Protein AF-A0A377BKD7-F1 (afdb_monomer_lite)

Sequence (41 aa):
MKNILAIQSHVVYGHAGNSAAEFPMRRLGANVWPLNTVQFF

pLDDT: mean 97.58, std 3.83, range [75.5, 98.81]

Organism: Escherichia coli (NCBI:txid562)

InterPro domains:
  IPR004625 Pyridoxine kinase [PTHR10534] (2-40)
  IPR029056 Ribokinase-like [G3DSA:3.40.1190.20] (1-41)
  IPR029056 Ribokinase-like [SSF53613] (1-40)

Structure (mmCIF, N/CA/C/O backbone):
data_AF-A0A377BKD7-F1
#
_entry.id   AF-A0A377BKD7-F1
#
loop_
_atom_site.group_PDB
_atom_site.id
_atom_site.type_symbol
_atom_site.label_atom_id
_atom_site.label_alt_id
_atom_site.label_comp_id
_atom_site.label_asym_id
_atom_site.label_entity_id
_atom_site.label_seq_id
_atom_site.pdbx_PDB_ins_code
_atom_site.Cartn_x
_atom_site.Cartn_y
_atom_site.Cartn_z
_atom_site.occupancy
_atom_site.B_iso_or_equiv
_atom_site.auth_seq_id
_atom_site.auth_comp_id
_atom_site.auth_asym_id
_atom_site.auth_atom_id
_atom_site.pdbx_PDB_model_num
ATOM 1 N N . MET A 1 1 ? -15.597 0.123 14.489 1.00 75.50 1 MET A N 1
ATOM 2 C CA . MET A 1 1 ? -14.450 -0.143 13.590 1.00 75.50 1 MET A CA 1
ATOM 3 C C . MET A 1 1 ? -13.666 1.151 13.422 1.00 75.50 1 MET A C 1
ATOM 5 O O . MET A 1 1 ? -14.302 2.188 13.290 1.00 75.50 1 MET A O 1
ATOM 9 N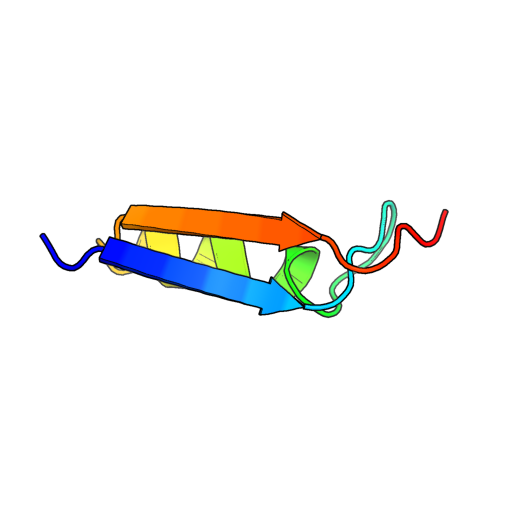 N . LYS A 1 2 ? -12.329 1.128 13.511 1.00 90.25 2 LYS A N 1
ATOM 10 C CA . LYS A 1 2 ? -11.500 2.337 13.334 1.00 90.25 2 LYS A CA 1
ATOM 11 C C . LYS A 1 2 ? -11.313 2.611 11.838 1.00 90.25 2 LYS A C 1
ATOM 13 O O . LYS A 1 2 ? -11.025 1.672 11.097 1.00 90.25 2 LYS A O 1
ATOM 18 N N . ASN A 1 3 ? -11.471 3.867 11.422 1.00 97.75 3 ASN A N 1
ATOM 19 C CA . ASN A 1 3 ? -11.180 4.320 10.058 1.00 97.75 3 ASN A CA 1
ATOM 20 C C . ASN A 1 3 ? -9.766 4.919 10.013 1.00 97.75 3 ASN A C 1
ATOM 22 O O . ASN A 1 3 ? -9.410 5.693 10.902 1.00 97.75 3 ASN A O 1
ATOM 26 N N . ILE A 1 4 ? -8.975 4.566 9.000 1.00 98.38 4 ILE A N 1
ATOM 27 C CA . ILE A 1 4 ? -7.588 5.014 8.811 1.00 98.38 4 ILE A CA 1
ATOM 28 C C . ILE A 1 4 ? -7.450 5.594 7.403 1.00 98.38 4 ILE A C 1
ATOM 30 O O . ILE A 1 4 ? -7.666 4.885 6.421 1.00 98.38 4 ILE A O 1
ATOM 34 N N . LEU A 1 5 ? -7.053 6.864 7.308 1.00 98.56 5 LEU A N 1
ATOM 35 C CA . LEU A 1 5 ? -6.621 7.486 6.056 1.00 98.56 5 LEU A CA 1
ATOM 36 C C . LEU A 1 5 ? -5.121 7.222 5.868 1.00 98.56 5 LEU A C 1
ATOM 38 O O . LEU A 1 5 ? -4.307 7.731 6.637 1.00 98.56 5 LEU A O 1
ATOM 42 N N . ALA A 1 6 ? -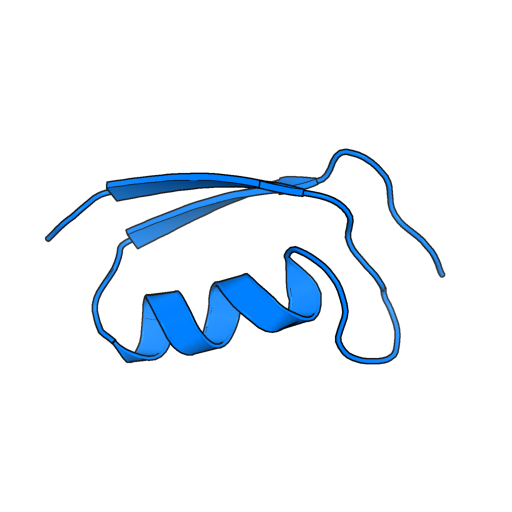4.759 6.413 4.872 1.00 98.56 6 ALA A N 1
ATOM 43 C CA . ALA A 1 6 ? -3.383 5.986 4.626 1.00 98.56 6 ALA A CA 1
ATOM 44 C C . ALA A 1 6 ? -2.778 6.739 3.430 1.00 98.56 6 ALA A C 1
ATOM 46 O O . ALA A 1 6 ? -3.031 6.399 2.275 1.00 98.56 6 ALA A O 1
ATOM 47 N N . ILE A 1 7 ? -1.989 7.779 3.711 1.00 98.75 7 ILE A N 1
ATOM 48 C CA . ILE A 1 7 ? -1.340 8.630 2.700 1.00 98.75 7 ILE A CA 1
ATOM 49 C C . ILE A 1 7 ? 0.098 8.145 2.487 1.00 98.75 7 ILE A C 1
ATOM 51 O O . ILE A 1 7 ? 0.990 8.503 3.257 1.00 98.75 7 ILE A O 1
ATOM 55 N N . GLN A 1 8 ? 0.320 7.291 1.486 1.00 98.81 8 GLN A N 1
ATOM 56 C CA . GLN A 1 8 ? 1.611 6.634 1.224 1.00 98.81 8 GLN A CA 1
ATOM 57 C C . GLN A 1 8 ? 1.796 6.335 -0.276 1.00 98.81 8 GLN A C 1
ATOM 59 O O . GLN A 1 8 ? 0.882 6.530 -1.073 1.00 98.81 8 GLN A O 1
ATOM 64 N N . SER A 1 9 ? 2.980 5.857 -0.676 1.00 98.62 9 SER A N 1
ATOM 65 C CA . SER A 1 9 ? 3.250 5.388 -2.045 1.00 98.62 9 SER A CA 1
ATOM 66 C C . SER A 1 9 ? 2.541 4.063 -2.359 1.00 98.62 9 SER A C 1
ATOM 68 O O . SER A 1 9 ? 2.118 3.351 -1.454 1.00 98.62 9 SER A O 1
ATOM 70 N N . HIS A 1 10 ? 2.427 3.711 -3.640 1.00 98.81 10 HIS A N 1
ATOM 71 C CA . HIS A 1 10 ? 1.866 2.446 -4.119 1.00 98.81 10 HIS A CA 1
ATOM 72 C C . HIS A 1 10 ? 2.793 1.810 -5.163 1.00 98.81 10 HIS A C 1
ATOM 74 O O . HIS A 1 10 ? 3.365 2.510 -6.000 1.00 98.81 10 HIS A O 1
ATOM 80 N N . VAL A 1 11 ? 2.927 0.484 -5.124 1.00 98.81 11 VAL A N 1
ATOM 81 C CA . VAL A 1 11 ? 3.655 -0.318 -6.121 1.00 98.81 11 VAL A CA 1
ATOM 82 C C . VAL A 1 11 ? 2.703 -1.318 -6.776 1.00 98.81 11 VAL A C 1
ATOM 84 O O . VAL A 1 11 ? 1.886 -1.927 -6.084 1.00 98.81 11 VAL A O 1
ATOM 87 N N . VAL A 1 12 ? 2.794 -1.484 -8.098 1.00 98.62 12 VAL A N 1
ATOM 88 C CA . VAL A 1 12 ? 1.998 -2.471 -8.850 1.00 98.62 12 VAL A CA 1
ATOM 89 C C . VAL A 1 12 ? 2.537 -3.887 -8.627 1.00 98.62 12 VAL A C 1
ATOM 91 O O . VAL A 1 12 ? 1.750 -4.817 -8.455 1.00 98.62 12 VAL A O 1
ATOM 94 N N . TYR A 1 13 ? 3.863 -4.049 -8.569 1.00 98.62 13 TYR A N 1
ATOM 95 C CA . TYR A 1 13 ? 4.523 -5.310 -8.234 1.00 98.62 13 TYR A CA 1
ATOM 96 C C . TYR A 1 13 ? 5.403 -5.180 -6.984 1.00 98.62 13 TYR A C 1
ATOM 98 O O . TYR A 1 13 ? 6.170 -4.230 -6.827 1.00 98.62 13 TYR A O 1
ATOM 106 N N . GLY A 1 14 ? 5.316 -6.167 -6.091 1.00 98.19 14 GLY A N 1
ATOM 107 C CA . GLY A 1 14 ? 6.012 -6.168 -4.804 1.00 98.19 14 GLY A CA 1
ATOM 108 C C . GLY A 1 14 ? 5.195 -5.548 -3.667 1.00 98.19 14 GLY A C 1
ATOM 109 O O . GLY A 1 14 ? 3.994 -5.324 -3.786 1.00 98.19 14 GLY A O 1
ATOM 110 N N . HIS A 1 15 ? 5.851 -5.310 -2.529 1.00 98.38 15 HIS A N 1
ATOM 111 C CA . HIS A 1 15 ? 5.192 -4.882 -1.293 1.00 98.38 15 HIS A CA 1
ATOM 112 C C . HIS A 1 15 ? 5.929 -3.681 -0.689 1.00 98.38 15 HIS A C 1
ATOM 114 O O . HIS A 1 15 ? 6.886 -3.841 0.066 1.00 98.38 15 HIS A O 1
ATOM 120 N N . ALA A 1 16 ? 5.471 -2.471 -1.012 1.00 98.69 16 ALA A N 1
ATOM 121 C CA . ALA A 1 16 ? 5.920 -1.223 -0.398 1.00 98.69 16 ALA A CA 1
ATOM 122 C C . ALA A 1 16 ? 4.762 -0.213 -0.310 1.00 98.69 16 ALA A C 1
ATOM 124 O O . ALA A 1 16 ? 3.829 -0.260 -1.113 1.00 98.69 16 ALA A O 1
ATOM 125 N N . GLY A 1 17 ? 4.816 0.694 0.670 1.00 98.69 17 GLY A N 1
ATOM 126 C CA . GLY A 1 17 ? 3.768 1.695 0.899 1.00 98.69 17 GLY A CA 1
ATOM 127 C C . GLY A 1 17 ? 2.388 1.073 1.154 1.00 98.69 17 GLY A C 1
ATOM 128 O O . GLY A 1 17 ? 2.280 0.048 1.832 1.00 98.69 17 GLY A O 1
ATOM 129 N N . ASN A 1 18 ? 1.336 1.659 0.579 1.00 98.69 18 ASN A N 1
ATOM 130 C CA . ASN A 1 18 ? -0.040 1.178 0.708 1.00 98.69 18 ASN A CA 1
ATOM 131 C C . ASN A 1 18 ? -0.205 -0.270 0.216 1.00 98.69 18 ASN A C 1
ATOM 133 O O . ASN A 1 18 ? -0.937 -1.025 0.855 1.00 98.69 18 ASN A O 1
ATOM 137 N N . SER A 1 19 ? 0.552 -0.711 -0.799 1.00 98.62 19 SER A N 1
ATOM 138 C CA . SER A 1 19 ? 0.532 -2.109 -1.265 1.00 98.62 19 SER A CA 1
ATOM 139 C C . SER A 1 19 ? 1.005 -3.110 -0.195 1.00 98.62 19 SER A C 1
ATOM 141 O O . SER A 1 19 ? 0.637 -4.280 -0.245 1.00 98.62 19 SER A O 1
ATOM 143 N N . ALA A 1 20 ? 1.793 -2.672 0.796 1.00 98.75 20 ALA A N 1
ATOM 144 C CA . ALA A 1 20 ? 2.197 -3.488 1.947 1.00 98.75 20 ALA A CA 1
ATOM 14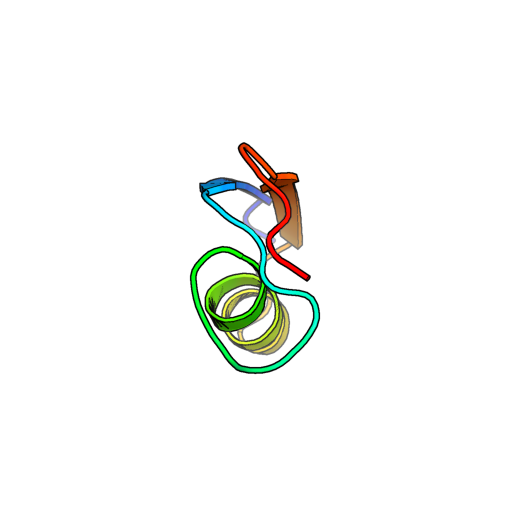5 C C . ALA A 1 20 ? 1.343 -3.245 3.204 1.00 98.75 20 ALA A C 1
ATOM 147 O O . ALA A 1 20 ? 1.234 -4.131 4.048 1.00 98.75 20 ALA A O 1
ATOM 148 N N . ALA A 1 21 ? 0.759 -2.053 3.358 1.00 98.62 21 ALA A N 1
ATOM 149 C CA . ALA A 1 21 ? 0.098 -1.633 4.593 1.00 98.62 21 ALA A CA 1
ATOM 150 C C . ALA A 1 21 ? -1.420 -1.899 4.599 1.00 98.62 21 ALA A C 1
ATOM 152 O O . ALA A 1 21 ? -1.984 -2.257 5.637 1.00 98.62 21 ALA A O 1
ATOM 153 N N . GLU A 1 22 ? -2.095 -1.753 3.455 1.00 98.44 22 GLU A N 1
ATOM 154 C CA . GLU A 1 22 ? -3.558 -1.816 3.355 1.00 98.44 22 GLU A CA 1
ATOM 155 C C . GLU A 1 22 ? -4.106 -3.194 3.741 1.00 98.44 22 GLU A C 1
ATOM 157 O O . GLU A 1 22 ? -5.018 -3.295 4.568 1.00 98.44 22 GLU A O 1
ATOM 162 N N . PHE A 1 23 ? -3.522 -4.263 3.191 1.00 98.50 23 PHE A N 1
ATOM 163 C CA . PHE A 1 23 ? -3.980 -5.628 3.444 1.00 98.50 23 PHE A CA 1
ATOM 164 C C . PHE A 1 23 ? -3.836 -6.045 4.920 1.00 98.50 23 PHE A C 1
ATOM 166 O O . PHE A 1 23 ? -4.846 -6.457 5.501 1.00 98.50 23 PHE A O 1
ATOM 173 N N . PRO A 1 24 ? -2.668 -5.905 5.585 1.00 98.62 24 PRO A N 1
ATOM 174 C CA . PRO A 1 24 ? 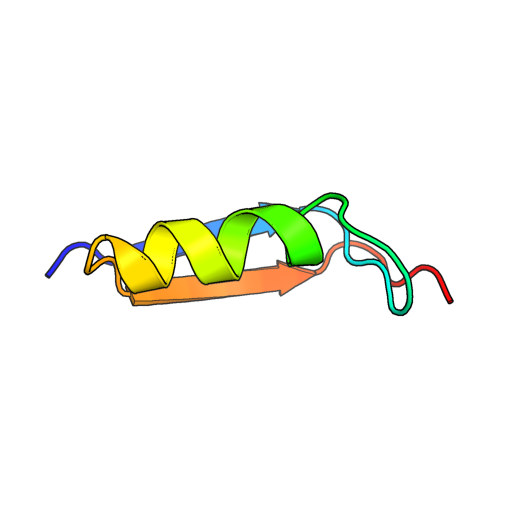-2.541 -6.248 7.002 1.00 98.62 24 PRO A CA 1
ATOM 175 C C . PRO A 1 24 ? -3.483 -5.445 7.901 1.00 98.62 24 PRO A C 1
ATOM 177 O O . PRO A 1 24 ? -4.127 -6.014 8.782 1.00 98.62 24 PRO A O 1
ATOM 180 N N . MET A 1 25 ? -3.623 -4.137 7.661 1.00 98.38 25 MET A N 1
ATOM 181 C CA . MET A 1 25 ? -4.521 -3.294 8.454 1.00 98.38 25 MET A CA 1
ATOM 182 C C . MET A 1 25 ? -5.986 -3.722 8.305 1.00 98.38 25 MET A C 1
ATOM 184 O O . MET A 1 25 ? -6.694 -3.852 9.308 1.00 98.38 25 MET A O 1
ATOM 188 N N . ARG A 1 26 ? -6.438 -4.020 7.079 1.00 98.38 26 ARG A N 1
ATOM 189 C CA . ARG A 1 26 ? -7.780 -4.579 6.845 1.00 98.38 26 ARG A CA 1
ATOM 190 C C . ARG A 1 26 ? -7.953 -5.947 7.491 1.00 98.38 26 ARG A C 1
ATOM 192 O O . ARG A 1 26 ? -8.987 -6.212 8.100 1.00 98.38 26 ARG A O 1
ATOM 199 N N . ARG A 1 27 ? -6.928 -6.801 7.431 1.00 98.06 27 ARG A N 1
ATOM 200 C CA . ARG A 1 27 ? -6.943 -8.136 8.044 1.00 98.06 27 ARG A CA 1
ATOM 201 C C . ARG A 1 27 ? -7.085 -8.092 9.570 1.00 98.06 27 ARG A C 1
ATOM 203 O O . ARG A 1 27 ? -7.630 -9.040 10.140 1.00 98.06 27 ARG A O 1
ATOM 210 N N . LEU A 1 28 ? -6.639 -7.007 10.206 1.00 98.12 28 LEU A N 1
ATOM 211 C CA . LEU A 1 28 ? -6.794 -6.722 11.639 1.00 98.12 28 LEU A CA 1
ATOM 212 C C . LEU A 1 28 ? -8.110 -5.998 11.991 1.00 98.12 28 LEU A C 1
ATOM 214 O O . LEU A 1 28 ? -8.324 -5.644 13.149 1.00 98.12 28 LEU A O 1
ATOM 218 N N . GLY A 1 29 ? -9.008 -5.787 11.024 1.00 97.62 29 GLY A N 1
ATOM 219 C CA . GLY A 1 29 ? -10.337 -5.213 11.256 1.00 97.62 29 GLY A CA 1
ATOM 220 C C . GLY A 1 29 ? -10.403 -3.683 11.213 1.00 97.62 29 GLY A C 1
ATOM 221 O O . GLY A 1 29 ? -11.379 -3.101 11.697 1.00 97.62 29 GLY A O 1
ATOM 222 N N . ALA A 1 30 ? -9.391 -3.011 10.652 1.00 98.25 30 ALA A N 1
ATOM 223 C CA . ALA A 1 30 ? -9.460 -1.581 10.358 1.00 98.25 30 ALA A CA 1
ATOM 224 C C . ALA A 1 30 ? -10.090 -1.325 8.980 1.00 98.25 30 ALA A C 1
ATOM 226 O O . ALA A 1 30 ? -9.829 -2.043 8.015 1.00 98.25 30 ALA A O 1
ATOM 227 N N . ASN A 1 31 ? -10.882 -0.260 8.871 1.00 98.44 31 ASN A N 1
ATOM 228 C CA . ASN A 1 31 ? -11.328 0.257 7.583 1.00 98.44 31 ASN A CA 1
ATOM 229 C C . ASN A 1 31 ? -10.269 1.234 7.059 1.00 98.44 31 ASN A C 1
ATOM 231 O O . ASN A 1 3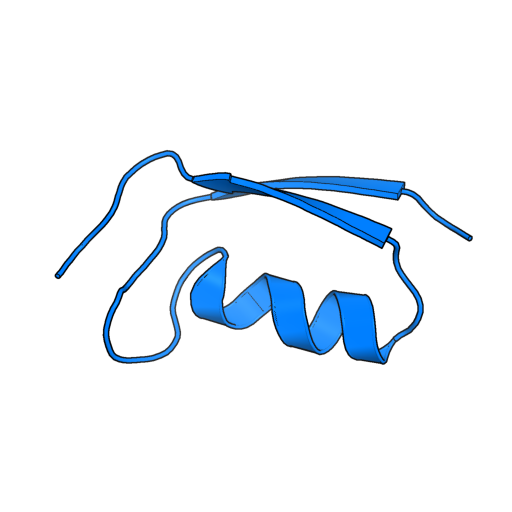1 ? -9.983 2.237 7.711 1.00 98.44 31 ASN A O 1
ATOM 235 N N . VAL A 1 32 ? -9.666 0.928 5.912 1.00 98.44 32 VAL A N 1
ATOM 236 C CA . VAL A 1 32 ? -8.529 1.682 5.364 1.00 98.44 32 VAL A CA 1
ATOM 237 C C . VAL A 1 32 ? -8.945 2.389 4.084 1.00 98.44 32 VAL A C 1
ATOM 239 O O . VAL A 1 32 ? -9.426 1.740 3.150 1.00 98.44 32 VAL A O 1
ATOM 242 N N . TRP A 1 33 ? -8.714 3.699 4.047 1.00 98.62 33 TRP A N 1
ATOM 243 C CA . TRP A 1 3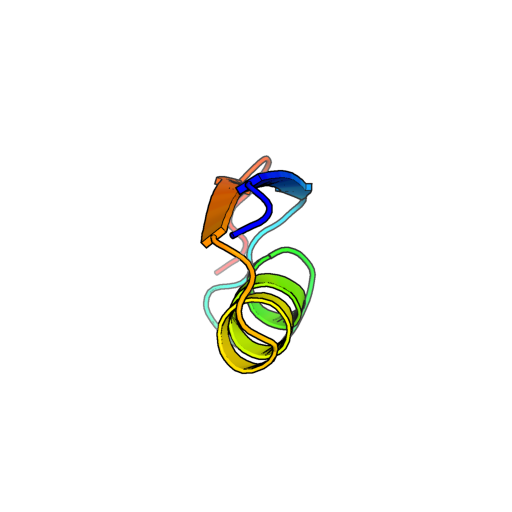3 ? -8.872 4.569 2.885 1.00 98.62 33 TRP A CA 1
ATOM 244 C C . TRP A 1 33 ? -7.480 4.952 2.369 1.00 98.62 33 TRP A C 1
ATOM 246 O O . TRP A 1 33 ? -6.857 5.860 2.926 1.00 98.62 33 TRP A O 1
ATOM 256 N N . PRO A 1 34 ? -6.937 4.237 1.372 1.00 98.50 34 PRO A N 1
ATOM 257 C CA . PRO A 1 34 ? -5.633 4.563 0.815 1.00 98.50 34 PRO A CA 1
ATOM 258 C C . PRO A 1 34 ? -5.718 5.799 -0.090 1.00 98.50 34 PRO A C 1
ATOM 260 O O . PRO A 1 34 ? -6.529 5.858 -1.012 1.00 98.50 34 PRO A O 1
ATOM 263 N N . LEU A 1 35 ? -4.846 6.776 0.155 1.00 98.69 35 LEU A N 1
ATOM 264 C CA . LEU A 1 35 ? -4.509 7.841 -0.784 1.00 98.69 35 LEU A CA 1
ATOM 265 C C . LEU A 1 35 ? -3.093 7.577 -1.293 1.00 98.69 35 LEU A C 1
ATOM 267 O O . LEU A 1 35 ? -2.113 7.741 -0.563 1.00 98.69 35 LEU A O 1
ATOM 271 N N . ASN A 1 36 ? -3.000 7.135 -2.542 1.00 98.62 36 ASN A N 1
ATOM 272 C CA . ASN A 1 36 ? -1.730 6.781 -3.161 1.00 98.62 36 ASN A CA 1
ATOM 273 C C . ASN A 1 36 ? -1.049 8.050 -3.683 1.00 98.62 36 ASN A C 1
ATOM 275 O O . ASN A 1 36 ? -1.552 8.687 -4.605 1.00 98.62 36 ASN A O 1
ATOM 279 N N . THR A 1 37 ? 0.086 8.427 -3.090 1.00 98.69 37 THR A N 1
ATOM 280 C CA . THR A 1 37 ? 0.826 9.647 -3.463 1.00 98.69 37 THR A CA 1
ATOM 281 C C . THR A 1 37 ? 1.567 9.507 -4.790 1.00 98.69 37 THR A C 1
ATOM 283 O O . THR A 1 37 ? 1.770 10.490 -5.495 1.00 98.69 37 THR A O 1
ATOM 286 N N . VAL A 1 38 ? 1.968 8.283 -5.132 1.00 98.62 38 VAL A N 1
ATOM 287 C CA . VAL A 1 38 ? 2.624 7.914 -6.389 1.00 98.62 38 VAL A CA 1
ATOM 288 C C . VAL A 1 38 ? 2.333 6.444 -6.684 1.00 98.62 38 VAL A C 1
ATOM 290 O O . VAL A 1 38 ? 2.195 5.649 -5.752 1.00 98.62 38 VAL A O 1
ATOM 293 N N . GLN A 1 39 ? 2.256 6.082 -7.964 1.00 98.56 39 GLN A N 1
ATOM 294 C CA . GLN A 1 39 ? 2.200 4.696 -8.423 1.00 98.56 39 GLN A CA 1
ATOM 295 C C . GLN A 1 39 ? 3.498 4.349 -9.156 1.00 98.56 39 GLN A C 1
ATOM 297 O O . GLN A 1 39 ? 3.791 4.927 -10.200 1.00 98.56 39 GLN A O 1
ATOM 302 N N . PHE A 1 40 ? 4.248 3.390 -8.619 1.00 97.94 40 PHE A N 1
ATOM 303 C CA . PHE A 1 40 ? 5.362 2.748 -9.312 1.00 97.94 40 PHE A CA 1
ATOM 304 C C . PHE A 1 40 ? 4.860 1.482 -10.011 1.00 97.94 40 PHE A C 1
ATOM 306 O O . PHE A 1 40 ? 4.115 0.709 -9.404 1.00 97.94 40 PHE A O 1
ATOM 313 N N . PHE A 1 41 ? 5.237 1.305 -11.276 1.00 92.56 41 PHE A N 1
ATOM 314 C CA . PHE A 1 41 ? 4.904 0.119 -12.070 1.00 92.56 41 PHE A CA 1
ATOM 315 C C . PHE A 1 41 ? 5.796 -1.068 -11.703 1.00 92.56 41 PHE A C 1
ATOM 317 O O . PHE A 1 41 ? 6.998 -0.833 -11.448 1.00 92.56 41 PHE A O 1
#

Foldseek 3Di:
DAEEEQEWAEEPDDADGCSPVVVVCVVVPYHYDYDHPYYHD

Secondary structure (DSSP, 8-state):
--EEEEEEEEESSS--BHHHHHHHHHHTT-EEEEEEEEEE-

Radius of gyration: 10.03 Å; chains: 1; bounding box: 20×18×26 Å